Protein AF-A0A919M3A7-F1 (afdb_monomer_lite)

Secondary structure (DSSP, 8-state):
---SS-TTEEE-GGG-EE-TTTSPEEEEEEETTS-EEEEEE---TT-TTTTEEEESS-TTSTT-EEEEE-HHHHHHHHHHHHT-

Foldseek 3Di:
DDDDPDPFWDWDLVAWDFDPQQGKIWTWIQTNVRDIFIKIADCHPPDPRHQWMWGDDDPPDPPIHTDGHDVVVVVVNVVSVVVD

Sequence (84 aa):
MVSILL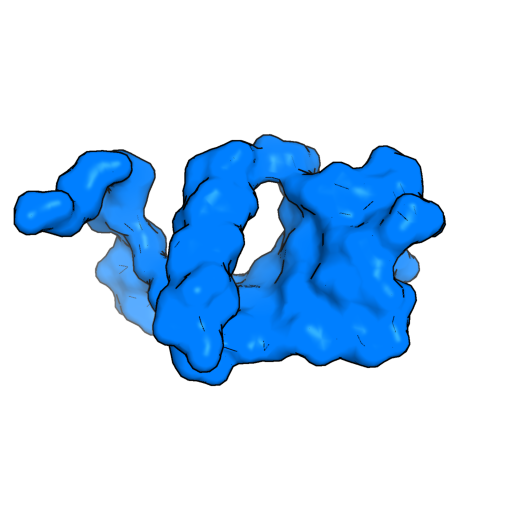KKFSIDPVKISVAADGGTIAFELLDAEGETHQFFIDRRIRSDTRDHLYSGQYPGSKDSIYLGMNEGILNELEKIMSAR

Radius of gyration: 12.7 Å; chains: 1; bounding box: 31×34×29 Å

Structure (mmCIF, N/CA/C/O backbone):
data_AF-A0A919M3A7-F1
#
_entry.id   AF-A0A919M3A7-F1
#
loop_
_atom_site.group_PDB
_atom_site.id
_atom_site.type_symbol
_atom_site.label_atom_id
_atom_site.label_alt_id
_atom_site.label_comp_id
_atom_site.label_asym_id
_atom_site.label_entity_id
_atom_site.label_seq_id
_atom_site.pdbx_PDB_ins_code
_atom_site.Cartn_x
_atom_site.Cartn_y
_atom_site.Cartn_z
_atom_site.occupancy
_atom_site.B_iso_or_equiv
_atom_site.auth_seq_id
_atom_site.auth_comp_id
_atom_site.auth_asym_id
_atom_site.auth_atom_id
_atom_site.pdbx_PDB_model_num
ATOM 1 N N . MET A 1 1 ? -13.012 20.196 11.667 1.00 32.69 1 MET A N 1
ATOM 2 C CA . MET A 1 1 ? -14.032 19.446 10.901 1.00 32.69 1 MET A CA 1
ATOM 3 C C . MET A 1 1 ? -13.313 18.331 10.159 1.00 32.69 1 MET A C 1
ATOM 5 O O . MET A 1 1 ? -12.590 18.633 9.223 1.00 32.69 1 MET A O 1
ATOM 9 N N . VAL A 1 2 ? -13.416 17.089 10.637 1.00 35.75 2 VAL A N 1
ATOM 10 C CA . VAL A 1 2 ? -12.757 15.910 10.048 1.00 35.75 2 VAL A CA 1
ATOM 11 C C . VAL A 1 2 ? -13.828 14.910 9.626 1.00 35.75 2 VAL A C 1
ATOM 13 O O . VAL A 1 2 ? -14.841 14.767 10.305 1.00 35.75 2 VAL A O 1
ATOM 16 N N . SER A 1 3 ? -13.521 14.197 8.545 1.00 35.72 3 SER A N 1
ATOM 17 C CA . SER A 1 3 ? -14.166 12.980 8.056 1.00 35.72 3 SER A CA 1
ATOM 18 C C . SER A 1 3 ? -15.416 13.183 7.209 1.00 35.72 3 SER A C 1
ATOM 20 O O . SER A 1 3 ? -16.547 13.235 7.691 1.00 35.72 3 SER A O 1
ATOM 22 N N . ILE A 1 4 ? -15.199 13.219 5.896 1.00 42.09 4 ILE A N 1
ATOM 23 C CA . ILE A 1 4 ? -16.234 12.894 4.925 1.00 42.09 4 ILE A CA 1
ATOM 24 C C . ILE A 1 4 ? -15.671 11.763 4.056 1.00 42.09 4 ILE A C 1
ATOM 26 O O . ILE A 1 4 ? -14.706 11.961 3.328 1.00 42.09 4 ILE A O 1
ATOM 30 N N . LEU A 1 5 ? -16.318 10.595 4.184 1.00 40.16 5 LEU A N 1
ATOM 31 C CA . LEU A 1 5 ? -16.250 9.389 3.341 1.00 40.16 5 LEU A CA 1
ATOM 32 C C . LEU A 1 5 ? -15.259 8.234 3.647 1.00 40.16 5 LEU A C 1
ATOM 34 O O . LEU A 1 5 ? -14.807 7.570 2.728 1.00 40.16 5 LEU A O 1
ATOM 38 N N . LEU A 1 6 ? -15.059 7.847 4.915 1.00 46.41 6 LEU A N 1
ATOM 39 C CA . LEU A 1 6 ? -14.643 6.470 5.281 1.00 46.41 6 LEU A CA 1
ATOM 40 C C . LEU A 1 6 ? -15.303 6.031 6.605 1.00 46.41 6 LEU A C 1
ATOM 42 O O . LEU A 1 6 ? -14.645 5.800 7.608 1.00 46.41 6 LEU A O 1
ATOM 46 N N . LYS A 1 7 ? -16.636 5.911 6.664 1.00 51.97 7 LYS A N 1
ATOM 47 C CA . LYS A 1 7 ? -17.334 5.487 7.905 1.00 51.97 7 LYS A CA 1
ATOM 48 C C . LYS A 1 7 ? -17.067 4.028 8.338 1.00 51.97 7 LYS A C 1
ATOM 50 O O . LYS A 1 7 ? -17.697 3.573 9.285 1.00 51.97 7 LYS A O 1
ATOM 55 N N . LYS A 1 8 ? -16.190 3.289 7.653 1.00 66.69 8 LYS A N 1
ATOM 56 C CA . LYS A 1 8 ? -15.908 1.875 7.948 1.00 66.69 8 LYS A CA 1
ATOM 57 C C . LYS A 1 8 ? -14.430 1.512 8.038 1.00 66.69 8 LYS A C 1
ATOM 59 O O . LYS A 1 8 ? -14.160 0.387 8.426 1.00 66.69 8 LYS A O 1
ATOM 64 N N . PHE A 1 9 ? -13.512 2.409 7.676 1.00 73.12 9 PHE A N 1
ATOM 65 C CA . PHE A 1 9 ? -12.086 2.095 7.699 1.00 73.12 9 PHE A CA 1
ATOM 66 C C . PHE A 1 9 ? -11.257 3.300 8.140 1.00 73.12 9 PHE A C 1
ATOM 68 O O . PHE A 1 9 ? -11.557 4.429 7.750 1.00 73.12 9 PHE A O 1
ATOM 75 N N . SER A 1 10 ? -10.204 3.068 8.918 1.00 82.69 10 SER A N 1
ATOM 76 C CA . SER A 1 10 ? -9.221 4.090 9.296 1.00 82.69 10 SER A CA 1
ATOM 77 C C . SER A 1 10 ? -7.799 3.605 9.042 1.00 82.69 10 SER A C 1
ATOM 79 O O . SER A 1 10 ? -7.493 2.442 9.291 1.00 82.69 10 SER A O 1
ATOM 81 N N . ILE A 1 11 ? -6.932 4.506 8.582 1.00 83.19 11 ILE A N 1
ATOM 82 C CA . ILE A 1 11 ? -5.495 4.249 8.444 1.00 83.19 11 ILE A CA 1
ATOM 83 C C . ILE A 1 11 ? -4.8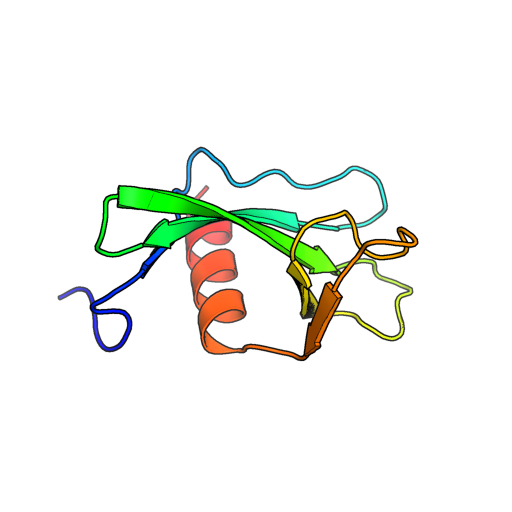29 4.562 9.783 1.00 83.19 11 ILE A C 1
ATOM 85 O O . ILE A 1 11 ? -4.979 5.674 10.293 1.00 83.19 11 ILE A O 1
ATOM 89 N N . ASP A 1 12 ? -4.078 3.611 10.338 1.00 79.69 12 ASP A N 1
ATOM 90 C CA . ASP A 1 12 ? -3.244 3.868 11.515 1.00 79.69 12 ASP A CA 1
ATOM 91 C C . ASP A 1 12 ? -1.912 4.512 11.078 1.00 79.69 12 ASP A C 1
ATOM 93 O O . ASP A 1 12 ? -1.084 3.846 10.446 1.00 79.69 12 ASP A O 1
ATOM 97 N N . PRO A 1 13 ? -1.657 5.794 11.410 1.00 74.81 13 PRO A N 1
ATOM 98 C CA . PRO A 1 13 ? -0.453 6.497 10.979 1.00 74.81 13 PRO A CA 1
ATOM 99 C C . PRO A 1 13 ? 0.834 5.898 11.563 1.00 74.81 13 PRO A C 1
ATOM 101 O O . PRO A 1 13 ? 1.908 6.091 10.993 1.00 74.81 13 PRO A O 1
ATOM 104 N N . VAL A 1 14 ? 0.765 5.173 12.687 1.00 77.44 14 VAL A N 1
ATOM 105 C CA . VAL A 1 14 ? 1.935 4.530 13.310 1.00 77.44 14 VAL A CA 1
ATOM 106 C C . VAL A 1 14 ? 2.386 3.314 12.502 1.00 77.44 14 VAL A C 1
ATOM 108 O O . VAL A 1 14 ? 3.570 2.984 12.505 1.00 77.44 14 VAL A O 1
ATOM 111 N N . LYS A 1 15 ? 1.475 2.699 11.744 1.00 84.00 15 LYS A N 1
ATOM 112 C CA . LYS A 1 15 ? 1.713 1.459 10.997 1.00 84.00 15 LYS A CA 1
ATOM 113 C C . LYS A 1 15 ? 2.026 1.670 9.518 1.00 84.00 15 LYS A C 1
ATOM 115 O O . LYS A 1 15 ? 1.992 0.730 8.730 1.00 84.00 15 LYS A O 1
ATOM 120 N N . ILE A 1 16 ? 2.366 2.900 9.141 1.00 89.31 16 ILE A N 1
ATOM 121 C CA . ILE A 1 16 ? 2.861 3.219 7.802 1.00 89.31 16 ILE A CA 1
ATOM 122 C C . ILE A 1 16 ? 4.375 3.016 7.775 1.00 89.31 16 ILE A C 1
ATOM 124 O O . ILE A 1 16 ? 5.112 3.670 8.519 1.00 89.31 16 ILE A O 1
ATOM 128 N N . SER A 1 17 ? 4.832 2.144 6.881 1.00 89.50 17 SER A N 1
ATOM 129 C CA . SER A 1 17 ? 6.247 1.862 6.631 1.00 89.50 17 SER A CA 1
ATOM 130 C C . SER A 1 17 ? 6.578 2.089 5.162 1.00 89.50 17 SER A C 1
ATOM 132 O O . SER A 1 17 ? 5.832 1.667 4.285 1.00 89.50 17 SER A O 1
ATOM 134 N N . VAL A 1 18 ? 7.713 2.727 4.882 1.00 90.00 18 VAL A N 1
ATOM 135 C CA . VAL A 1 18 ? 8.209 2.920 3.512 1.00 90.00 18 VAL A CA 1
ATOM 136 C C . VAL A 1 18 ? 9.405 2.003 3.302 1.00 90.00 18 VAL A C 1
ATOM 138 O O . VAL A 1 18 ? 10.370 2.044 4.065 1.00 90.00 18 VAL A O 1
ATOM 141 N N . ALA A 1 19 ? 9.336 1.156 2.284 1.00 88.38 19 ALA A N 1
ATOM 142 C CA . ALA A 1 19 ? 10.416 0.256 1.929 1.00 88.38 19 ALA A CA 1
ATOM 143 C C . ALA A 1 19 ? 11.561 1.004 1.228 1.00 88.38 19 ALA A C 1
ATOM 145 O O . ALA A 1 19 ? 11.360 1.975 0.498 1.00 88.38 19 ALA A O 1
ATOM 146 N N . ALA A 1 20 ? 12.784 0.503 1.410 1.00 84.31 20 ALA A N 1
ATOM 147 C CA . ALA A 1 20 ? 13.987 1.040 0.771 1.00 84.31 20 ALA A CA 1
ATOM 148 C C . ALA A 1 20 ? 14.122 0.657 -0.721 1.00 84.31 20 ALA A C 1
ATOM 150 O O . ALA A 1 20 ? 15.159 0.897 -1.332 1.00 84.31 20 ALA A O 1
ATOM 151 N N . ASP A 1 21 ? 13.087 0.067 -1.321 1.00 82.06 21 ASP A N 1
ATOM 152 C CA . ASP A 1 21 ? 13.054 -0.427 -2.705 1.00 82.06 21 ASP A CA 1
ATOM 153 C C . ASP A 1 21 ? 12.773 0.670 -3.750 1.00 82.06 21 ASP A C 1
ATOM 155 O O . ASP A 1 21 ? 12.542 0.386 -4.925 1.00 82.06 21 ASP A O 1
ATOM 159 N N . GLY A 1 22 ? 12.773 1.931 -3.320 1.00 75.81 22 GLY A N 1
ATOM 160 C CA . GLY A 1 22 ? 12.448 3.075 -4.161 1.00 75.81 22 GLY A CA 1
ATOM 161 C C . GLY A 1 22 ? 11.037 3.618 -3.966 1.00 75.81 22 GLY A C 1
ATOM 162 O O . GLY A 1 22 ? 10.687 4.558 -4.677 1.00 75.81 22 GLY A O 1
ATOM 163 N N . GLY A 1 23 ? 10.256 3.092 -3.013 1.00 85.56 23 GLY A N 1
ATOM 164 C CA . GLY A 1 23 ? 9.118 3.831 -2.466 1.00 85.56 23 GLY A CA 1
ATOM 165 C C . GLY A 1 23 ? 7.895 3.015 -2.068 1.00 85.56 23 GLY A C 1
ATOM 166 O O . GLY A 1 23 ? 6.887 3.628 -1.738 1.00 85.56 23 GLY A O 1
ATOM 167 N N . THR A 1 24 ? 7.913 1.681 -2.091 1.00 93.00 24 THR A N 1
ATOM 168 C CA . THR A 1 24 ? 6.712 0.920 -1.716 1.00 93.00 24 THR A CA 1
ATOM 169 C C . THR A 1 24 ? 6.275 1.265 -0.292 1.00 93.00 24 THR A C 1
ATOM 171 O O . THR A 1 24 ? 7.061 1.179 0.651 1.00 93.00 24 THR A O 1
ATOM 174 N N . ILE A 1 25 ? 5.013 1.650 -0.129 1.00 93.31 25 ILE A N 1
ATOM 175 C CA . ILE A 1 25 ? 4.413 2.001 1.157 1.00 93.31 25 ILE A CA 1
ATOM 176 C C . ILE A 1 25 ? 3.607 0.801 1.637 1.00 93.31 25 ILE A C 1
ATOM 178 O O . ILE A 1 25 ? 2.681 0.389 0.951 1.00 93.31 25 ILE A O 1
ATOM 182 N N . ALA A 1 26 ? 3.918 0.266 2.810 1.00 93.75 26 ALA A N 1
ATOM 183 C CA . ALA A 1 26 ? 3.068 -0.677 3.527 1.00 93.75 26 ALA A CA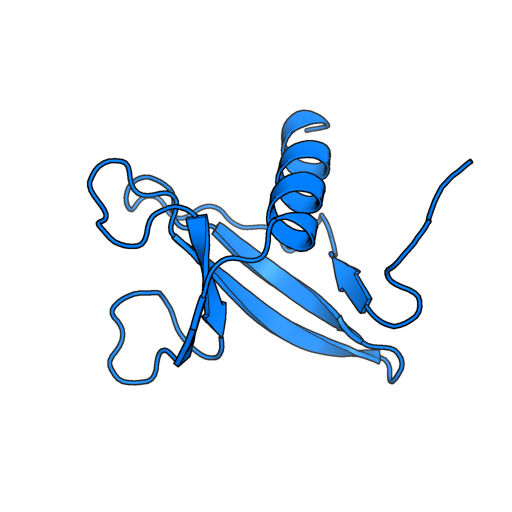 1
ATOM 184 C C . ALA A 1 26 ? 2.250 0.078 4.581 1.00 93.75 26 ALA A C 1
ATOM 186 O O . ALA A 1 26 ? 2.784 0.947 5.275 1.00 93.75 26 ALA A O 1
ATOM 187 N N . PHE A 1 27 ? 0.967 -0.243 4.704 1.00 92.12 27 PHE A N 1
ATOM 188 C CA . PHE A 1 27 ? 0.070 0.363 5.683 1.00 92.12 27 PHE A CA 1
ATOM 189 C C . PHE A 1 27 ? -1.041 -0.613 6.073 1.00 92.12 27 PHE A C 1
ATOM 191 O O . PHE A 1 27 ? -1.266 -1.623 5.405 1.00 92.12 27 PHE A O 1
ATOM 198 N N . GLU A 1 28 ? -1.744 -0.304 7.156 1.00 91.56 28 GLU A N 1
ATOM 199 C CA . GLU A 1 28 ? -2.857 -1.114 7.638 1.00 91.56 28 GLU A CA 1
ATOM 200 C C . GLU A 1 28 ? -4.150 -0.297 7.676 1.00 91.56 28 GLU A C 1
ATOM 202 O O . GLU A 1 28 ? -4.161 0.866 8.095 1.00 91.56 28 GLU A O 1
ATOM 207 N N . LEU A 1 29 ? -5.239 -0.925 7.234 1.00 88.94 29 LEU A N 1
ATOM 208 C CA . LEU A 1 29 ? -6.600 -0.429 7.397 1.00 88.94 29 LEU A CA 1
ATOM 209 C C . LEU A 1 29 ? -7.264 -1.178 8.544 1.00 88.94 29 LEU A C 1
ATOM 211 O O . LEU A 1 29 ? -7.369 -2.401 8.507 1.00 88.94 29 LEU A O 1
ATOM 215 N N . LEU A 1 30 ? -7.736 -0.433 9.536 1.00 87.94 30 LEU A N 1
ATOM 216 C CA . LEU A 1 30 ? -8.618 -0.942 10.577 1.00 87.94 30 LEU A CA 1
ATOM 217 C C . LEU A 1 30 ? -10.056 -0.838 10.084 1.00 87.94 30 LEU A C 1
ATOM 219 O O . LEU A 1 30 ? -10.469 0.255 9.695 1.00 87.94 30 LEU A O 1
ATOM 223 N N . ASP A 1 31 ? -10.800 -1.936 10.093 1.00 85.31 31 ASP A N 1
ATOM 224 C CA .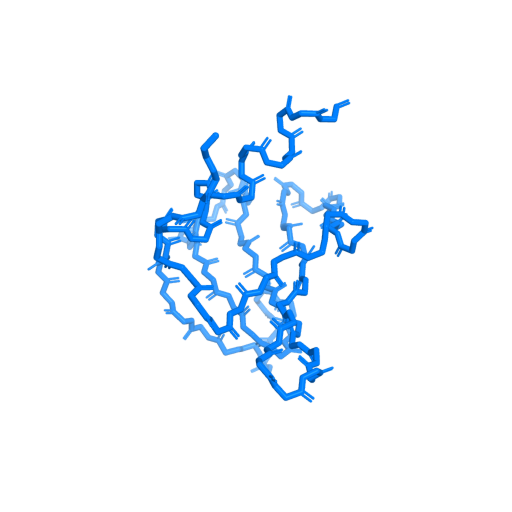 ASP A 1 31 ? -12.204 -1.952 9.704 1.00 85.31 31 ASP A CA 1
ATOM 225 C C . ASP A 1 31 ? -13.164 -1.673 10.873 1.00 85.31 31 ASP A C 1
ATOM 227 O O . ASP A 1 31 ? -12.764 -1.425 12.011 1.00 85.31 31 ASP A O 1
ATOM 231 N N . ALA A 1 32 ? -14.465 -1.670 10.580 1.00 82.00 32 ALA A N 1
ATOM 232 C CA . ALA A 1 32 ? -15.504 -1.387 11.565 1.00 82.00 32 ALA A CA 1
ATOM 233 C C . ALA A 1 32 ? -15.669 -2.484 12.635 1.00 82.00 32 ALA A C 1
ATOM 235 O O . ALA A 1 32 ? -16.278 -2.216 13.670 1.00 82.00 32 ALA A O 1
ATOM 236 N N . GLU A 1 33 ? -15.168 -3.695 12.384 1.00 84.62 33 GLU A N 1
ATOM 237 C CA . GLU A 1 33 ? -15.188 -4.822 13.323 1.00 84.62 33 GLU A CA 1
ATOM 238 C C . GLU A 1 33 ? -13.935 -4.838 14.214 1.00 84.62 33 GLU A C 1
ATOM 240 O O . GLU A 1 33 ? -13.876 -5.585 15.188 1.00 84.62 33 GLU A O 1
ATOM 245 N N . GLY A 1 34 ? -12.973 -3.948 13.944 1.00 82.44 34 GLY A N 1
ATOM 246 C CA . GLY A 1 34 ? -11.698 -3.879 14.648 1.00 82.44 34 GLY A CA 1
ATOM 247 C C . GLY A 1 34 ? -10.628 -4.783 14.035 1.00 82.44 34 GLY A C 1
ATOM 248 O O . GLY A 1 34 ? -9.536 -4.895 14.594 1.00 82.44 34 GLY A O 1
ATOM 249 N N . GLU A 1 35 ? -10.911 -5.392 12.883 1.00 86.75 35 GLU A N 1
ATOM 250 C CA . GLU A 1 35 ? -9.957 -6.222 12.167 1.00 86.75 35 GLU A CA 1
ATOM 251 C C . GLU A 1 35 ? -9.016 -5.357 11.333 1.00 86.75 35 GLU A C 1
ATOM 253 O O . GLU A 1 35 ? -9.368 -4.308 10.786 1.00 86.75 35 GLU A O 1
ATOM 258 N N . THR A 1 36 ? -7.767 -5.799 11.275 1.00 89.38 36 THR A N 1
ATOM 259 C CA . 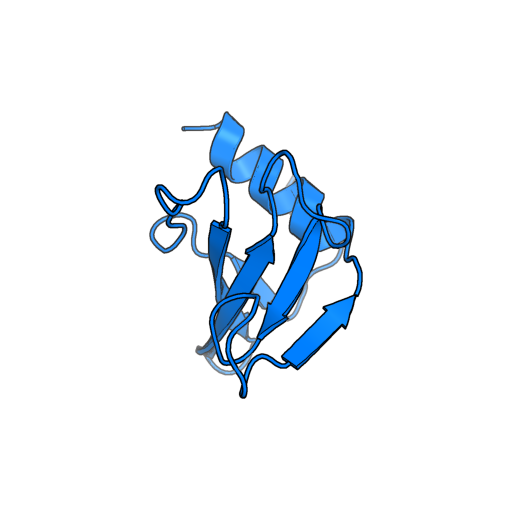THR A 1 36 ? -6.679 -5.065 10.640 1.00 89.38 36 THR A CA 1
ATOM 260 C C . THR A 1 36 ? -6.272 -5.760 9.353 1.00 89.38 36 THR A C 1
ATOM 262 O O . THR A 1 36 ? -5.954 -6.947 9.343 1.00 89.38 36 THR A O 1
ATOM 265 N N . HIS A 1 37 ? -6.218 -4.994 8.270 1.00 89.06 37 HIS A N 1
ATOM 266 C CA . HIS A 1 37 ? -5.931 -5.498 6.934 1.00 89.06 37 HIS A CA 1
ATOM 267 C C . HIS A 1 37 ? -4.693 -4.810 6.375 1.00 89.06 37 HIS A C 1
ATOM 269 O O . HIS A 1 37 ? -4.645 -3.582 6.296 1.00 89.06 37 HIS A O 1
ATOM 275 N N . GLN A 1 38 ? -3.692 -5.596 5.979 1.00 92.31 38 GLN A N 1
ATOM 276 C CA . GLN A 1 38 ? -2.451 -5.071 5.420 1.00 92.31 38 GLN A CA 1
ATOM 277 C C . GLN A 1 38 ? -2.584 -4.791 3.922 1.00 92.31 38 GLN A C 1
ATOM 279 O O . GLN A 1 38 ? -3.029 -5.637 3.138 1.00 92.31 38 GLN A O 1
ATOM 284 N N . PHE A 1 39 ? -2.116 -3.611 3.531 1.00 94.38 39 PHE A N 1
ATOM 285 C CA . PHE A 1 39 ? -2.090 -3.143 2.158 1.00 94.38 39 PHE A CA 1
ATOM 286 C C . PHE A 1 39 ? -0.739 -2.533 1.797 1.00 94.38 39 PHE A C 1
ATOM 288 O O . PHE A 1 39 ? 0.055 -2.139 2.655 1.00 94.38 39 PHE A O 1
ATOM 295 N N . PHE A 1 40 ? -0.504 -2.429 0.492 1.00 95.19 40 PHE A N 1
ATOM 296 C CA . PHE A 1 40 ? 0.705 -1.858 -0.075 1.00 95.19 40 PHE A CA 1
ATOM 297 C C . PHE A 1 40 ? 0.366 -0.903 -1.216 1.00 95.19 40 PHE A C 1
ATOM 299 O O . PHE A 1 40 ? -0.501 -1.211 -2.029 1.00 95.19 40 PHE A O 1
ATOM 306 N N . ILE A 1 41 ? 1.071 0.220 -1.314 1.00 95.06 41 ILE A N 1
ATOM 307 C CA . ILE A 1 41 ? 1.069 1.089 -2.494 1.00 95.06 41 ILE A CA 1
ATOM 308 C C . ILE A 1 41 ? 2.448 1.058 -3.123 1.00 95.06 41 ILE A C 1
ATOM 310 O O . ILE A 1 41 ? 3.450 1.327 -2.461 1.00 95.06 41 ILE A O 1
ATOM 314 N N . ASP A 1 42 ? 2.503 0.779 -4.417 1.00 94.75 42 ASP A N 1
ATOM 315 C CA . ASP A 1 42 ? 3.743 0.883 -5.172 1.00 94.75 42 ASP A CA 1
ATOM 316 C C . ASP A 1 42 ? 4.047 2.354 -5.495 1.00 94.75 42 ASP A C 1
ATOM 318 O O . ASP A 1 42 ? 3.337 2.975 -6.279 1.00 94.75 42 ASP A O 1
ATOM 322 N N . ARG A 1 43 ? 5.102 2.939 -4.916 1.00 92.00 43 ARG A N 1
ATOM 323 C CA . ARG A 1 43 ? 5.570 4.296 -5.283 1.00 92.00 43 ARG A CA 1
ATOM 324 C C . ARG A 1 43 ? 6.944 4.292 -5.937 1.00 92.00 43 ARG A C 1
ATOM 326 O O . ARG A 1 43 ? 7.604 5.332 -5.989 1.00 92.00 43 ARG A O 1
ATOM 333 N N . ARG A 1 44 ? 7.403 3.140 -6.429 1.00 90.06 44 ARG A N 1
ATOM 334 C CA . ARG A 1 44 ? 8.713 3.047 -7.073 1.00 90.06 44 ARG A CA 1
ATOM 335 C C . ARG A 1 44 ? 8.755 3.941 -8.307 1.00 90.06 44 ARG A C 1
ATOM 337 O O . ARG A 1 44 ? 7.852 3.933 -9.139 1.00 90.06 44 ARG A O 1
ATOM 344 N N . ILE A 1 45 ? 9.854 4.684 -8.452 1.00 81.00 45 ILE A N 1
ATOM 345 C CA . ILE A 1 45 ? 10.053 5.653 -9.547 1.00 81.00 45 ILE A CA 1
ATOM 346 C C . ILE A 1 45 ? 9.939 4.991 -10.931 1.00 81.00 45 ILE A C 1
ATOM 348 O O . ILE A 1 45 ? 9.466 5.619 -11.874 1.00 81.00 45 ILE A O 1
ATOM 352 N N . ARG A 1 46 ? 10.374 3.731 -11.055 1.00 83.56 46 ARG A N 1
ATOM 353 C CA . ARG A 1 46 ? 10.363 2.948 -12.301 1.00 83.56 46 ARG A CA 1
ATOM 354 C C . ARG A 1 46 ? 9.394 1.768 -12.204 1.00 83.56 46 ARG A C 1
ATOM 356 O O . ARG A 1 46 ? 9.814 0.625 -12.355 1.00 83.56 46 ARG A O 1
ATOM 363 N N . SER A 1 47 ? 8.134 2.050 -11.890 1.00 86.62 47 SER A N 1
ATOM 364 C CA . SER A 1 47 ? 7.071 1.047 -11.889 1.00 86.62 47 SER A CA 1
ATOM 365 C C . SER A 1 47 ? 5.945 1.434 -12.840 1.00 86.62 47 SER A C 1
ATOM 367 O O . SER A 1 47 ? 5.461 2.566 -12.801 1.00 86.62 47 SER A O 1
ATOM 369 N N . ASP A 1 48 ? 5.500 0.469 -13.645 1.00 88.81 48 ASP A N 1
ATOM 370 C CA . ASP A 1 48 ? 4.318 0.596 -14.508 1.00 88.81 48 ASP A CA 1
ATOM 371 C C . ASP A 1 48 ? 3.012 0.599 -13.693 1.00 88.81 48 ASP A C 1
ATOM 373 O O . ASP A 1 48 ? 1.957 0.988 -14.188 1.00 88.81 48 ASP A O 1
ATOM 377 N N . THR A 1 49 ? 3.086 0.190 -12.424 1.00 92.25 49 THR A N 1
ATOM 378 C CA . THR A 1 49 ? 1.971 0.144 -11.472 1.00 92.25 49 THR A CA 1
ATOM 379 C C . THR A 1 49 ? 2.152 1.150 -10.342 1.00 92.25 49 THR A C 1
ATOM 381 O O . THR A 1 49 ? 1.654 0.953 -9.236 1.00 92.25 49 THR A O 1
ATOM 384 N N . ARG A 1 50 ? 2.859 2.252 -10.599 1.00 92.62 50 ARG A N 1
ATOM 385 C CA . ARG A 1 50 ? 2.983 3.347 -9.635 1.00 92.62 50 ARG A CA 1
ATOM 386 C C . ARG A 1 50 ? 1.598 3.830 -9.179 1.00 92.62 50 ARG A C 1
ATOM 388 O O . ARG A 1 50 ? 0.672 3.897 -9.979 1.00 92.62 50 ARG A O 1
ATOM 395 N N . ASP A 1 51 ? 1.470 4.121 -7.890 1.00 94.06 51 ASP A N 1
ATOM 396 C CA . ASP A 1 51 ? 0.256 4.542 -7.179 1.00 94.06 51 ASP A CA 1
ATOM 397 C C . ASP A 1 51 ? -0.849 3.476 -7.068 1.00 94.06 51 ASP A C 1
ATOM 399 O O . ASP A 1 51 ? -1.937 3.746 -6.554 1.00 94.06 51 ASP A O 1
ATOM 403 N N . HIS A 1 52 ? -0.568 2.239 -7.480 1.00 94.94 52 HIS A N 1
ATOM 404 C CA . HIS A 1 52 ? -1.523 1.144 -7.372 1.00 94.94 52 HIS A CA 1
ATOM 405 C C . HIS A 1 52 ? -1.447 0.432 -6.026 1.00 94.94 52 HIS A C 1
ATOM 407 O O . HIS A 1 52 ? -0.378 0.274 -5.430 1.00 94.94 52 HIS A O 1
ATOM 413 N N . LEU A 1 53 ? -2.616 -0.025 -5.589 1.00 94.88 53 LEU A N 1
ATOM 414 C CA . LEU A 1 53 ? -2.859 -0.722 -4.343 1.00 94.88 53 LEU A CA 1
ATOM 415 C C . LEU A 1 53 ? -2.743 -2.239 -4.526 1.00 94.88 53 LEU A C 1
ATOM 417 O O . LEU A 1 53 ? -3.231 -2.813 -5.504 1.00 94.88 53 LEU A O 1
ATOM 421 N N . TYR A 1 54 ? -2.165 -2.883 -3.521 1.00 96.00 54 TYR A N 1
ATOM 422 C CA . TYR A 1 54 ? -2.061 -4.327 -3.394 1.00 96.00 54 TYR A CA 1
ATOM 423 C C . TYR A 1 54 ? -2.485 -4.768 -1.994 1.00 96.00 54 TYR A C 1
ATOM 425 O O . TYR A 1 54 ? -2.306 -4.022 -1.029 1.00 96.00 54 TYR A O 1
ATOM 433 N N . SER A 1 55 ? -3.010 -5.985 -1.865 1.00 93.94 55 SER A N 1
ATOM 434 C CA . SER A 1 55 ? -3.275 -6.622 -0.570 1.00 93.94 55 SER A CA 1
ATOM 435 C C . SER A 1 55 ? -2.581 -7.974 -0.434 1.00 93.94 55 SER A C 1
ATOM 437 O O . SER A 1 55 ? -2.126 -8.579 -1.412 1.00 93.94 55 SER A O 1
ATOM 439 N N . GLY A 1 56 ? -2.488 -8.436 0.815 1.00 88.25 56 GLY A N 1
ATOM 440 C CA . GLY A 1 56 ? -1.961 -9.749 1.184 1.00 88.25 56 GLY A CA 1
ATOM 441 C C . GLY A 1 56 ? -0.436 -9.813 1.208 1.00 88.25 56 GLY A C 1
ATOM 442 O O . GLY A 1 56 ? 0.137 -10.202 2.220 1.00 88.25 56 GLY A O 1
ATOM 443 N N . GLN A 1 57 ? 0.225 -9.428 0.115 1.00 89.94 57 GLN A N 1
ATOM 444 C CA . GLN A 1 57 ? 1.683 -9.469 -0.011 1.00 89.94 57 GLN A CA 1
ATOM 445 C C . GLN A 1 57 ? 2.238 -8.276 -0.790 1.00 89.94 57 GLN A C 1
ATOM 447 O O . GLN A 1 57 ? 1.530 -7.585 -1.521 1.00 89.94 57 GLN A O 1
ATOM 452 N N . TYR A 1 58 ? 3.546 -8.086 -0.638 1.00 91.38 58 TYR A N 1
ATOM 453 C CA . TYR A 1 58 ? 4.317 -7.025 -1.276 1.00 91.38 58 TYR A CA 1
ATOM 454 C C . TYR A 1 58 ? 4.149 -6.986 -2.812 1.00 91.38 58 TYR A C 1
ATOM 456 O O . TYR A 1 58 ? 4.116 -8.053 -3.434 1.00 91.38 58 TYR A O 1
ATOM 464 N N . PRO A 1 59 ? 4.105 -5.802 -3.456 1.00 91.00 59 PRO A N 1
ATOM 465 C CA . PRO A 1 59 ? 3.983 -5.682 -4.909 1.00 91.00 59 PRO A CA 1
ATOM 466 C C . PRO A 1 59 ? 5.088 -6.438 -5.662 1.00 91.00 59 PRO A C 1
ATOM 468 O O . PRO A 1 59 ? 6.280 -6.186 -5.475 1.00 91.00 59 PRO A O 1
ATOM 471 N N . GLY A 1 60 ? 4.690 -7.349 -6.554 1.00 86.94 60 GLY A N 1
ATOM 472 C CA . GLY A 1 60 ? 5.604 -8.225 -7.301 1.00 86.94 60 GLY A CA 1
ATOM 473 C C . GLY A 1 60 ? 5.793 -9.617 -6.686 1.00 86.94 60 GLY A C 1
ATOM 474 O O . GLY A 1 60 ? 6.381 -10.487 -7.327 1.00 86.94 60 GLY A O 1
ATOM 475 N N . SER A 1 61 ? 5.257 -9.866 -5.487 1.00 91.31 61 SER A N 1
ATOM 476 C CA . SER A 1 61 ? 5.150 -11.216 -4.929 1.00 91.31 61 SER A CA 1
ATOM 477 C C . SER A 1 61 ? 4.100 -12.040 -5.677 1.00 91.31 61 SER A C 1
ATOM 479 O O . SER A 1 61 ? 3.078 -11.511 -6.119 1.00 91.31 61 SER A O 1
ATOM 481 N N . LYS A 1 62 ? 4.319 -13.358 -5.764 1.00 92.06 62 LYS A N 1
ATOM 482 C CA . LYS A 1 62 ? 3.409 -14.300 -6.444 1.00 92.06 62 LYS A CA 1
ATOM 483 C C . LYS A 1 62 ? 1.982 -14.260 -5.887 1.00 92.06 62 LYS A C 1
ATOM 485 O O . LYS A 1 62 ? 1.032 -14.384 -6.650 1.00 92.06 62 LYS A O 1
ATOM 490 N N . ASP A 1 63 ? 1.862 -14.052 -4.580 1.00 92.62 63 ASP A N 1
ATOM 491 C CA . ASP A 1 63 ? 0.584 -14.035 -3.864 1.00 92.62 63 ASP A CA 1
ATOM 492 C C . ASP A 1 63 ? 0.076 -12.604 -3.607 1.00 92.62 63 ASP A C 1
ATOM 494 O O . ASP A 1 63 ? -0.801 -12.390 -2.772 1.00 92.62 63 ASP A O 1
ATOM 498 N N . SER A 1 64 ? 0.644 -11.604 -4.294 1.00 94.31 64 SER A N 1
ATOM 499 C CA . SER A 1 64 ? 0.139 -10.231 -4.221 1.00 94.31 64 SER A CA 1
ATOM 500 C C . SER A 1 64 ? -1.150 -10.096 -5.026 1.00 94.31 64 SER A C 1
ATOM 502 O O . SER A 1 64 ? -1.241 -10.537 -6.174 1.00 94.31 64 SER A O 1
ATOM 504 N N . ILE A 1 65 ? -2.160 -9.472 -4.424 1.00 95.44 65 ILE A N 1
ATOM 505 C CA . ILE A 1 65 ? -3.445 -9.226 -5.077 1.00 95.4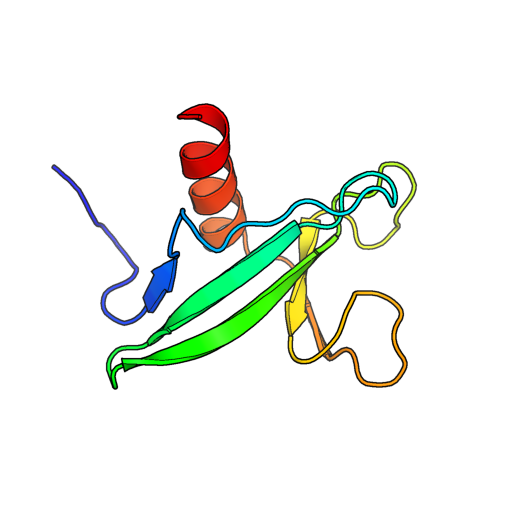4 65 ILE A CA 1
ATOM 506 C C . ILE A 1 65 ? -3.460 -7.776 -5.545 1.00 95.44 65 ILE A C 1
ATOM 508 O O . ILE A 1 65 ? -3.428 -6.867 -4.721 1.00 95.44 65 ILE A O 1
ATOM 512 N N . TYR A 1 66 ? -3.509 -7.557 -6.858 1.00 94.88 66 TYR A N 1
ATOM 513 C CA . TYR A 1 66 ? -3.620 -6.223 -7.451 1.00 94.88 66 TYR A CA 1
ATOM 514 C C . TYR A 1 66 ? -5.053 -5.695 -7.339 1.00 94.88 66 TYR A C 1
ATOM 516 O O . TYR A 1 66 ? -5.997 -6.351 -7.782 1.00 94.88 66 TYR A O 1
ATOM 524 N N . LEU A 1 67 ? -5.209 -4.499 -6.771 1.00 93.88 67 LEU A N 1
ATOM 525 C CA . LEU A 1 67 ? -6.511 -3.878 -6.503 1.00 93.88 67 LEU A CA 1
ATOM 526 C C . LEU A 1 67 ? -6.774 -2.622 -7.342 1.00 93.88 67 LEU A C 1
ATOM 528 O O . LEU A 1 67 ? -7.847 -2.031 -7.234 1.00 93.88 67 LEU A O 1
ATOM 532 N N . GLY A 1 68 ? -5.828 -2.218 -8.190 1.00 94.62 68 GLY A N 1
ATOM 533 C CA . GLY A 1 68 ? -5.952 -0.998 -8.980 1.00 94.62 68 GLY A CA 1
ATOM 534 C C . GLY A 1 68 ? -5.547 0.257 -8.205 1.00 94.62 68 GLY A C 1
ATOM 535 O O . GLY A 1 68 ? -4.929 0.189 -7.146 1.00 94.62 68 GLY A O 1
ATOM 536 N N . MET A 1 69 ? -5.879 1.424 -8.748 1.00 94.06 69 MET A N 1
ATOM 537 C CA . MET A 1 69 ? -5.616 2.710 -8.101 1.00 94.06 69 MET A CA 1
ATOM 538 C C . MET A 1 69 ? -6.801 3.128 -7.221 1.00 94.06 69 MET A C 1
ATOM 540 O O . MET A 1 69 ? -7.959 2.964 -7.606 1.00 94.06 69 MET A O 1
ATOM 544 N N . ASN A 1 70 ? -6.518 3.706 -6.052 1.00 91.00 70 ASN A N 1
ATOM 545 C CA . ASN A 1 70 ? -7.531 4.302 -5.181 1.00 91.00 70 ASN A CA 1
ATOM 546 C C . ASN A 1 70 ? -7.062 5.680 -4.699 1.00 91.00 70 ASN A C 1
ATOM 548 O O . ASN A 1 70 ? -6.316 5.792 -3.726 1.00 91.00 70 ASN A O 1
ATOM 552 N N . GLU A 1 71 ? -7.523 6.732 -5.378 1.00 89.94 71 GLU A N 1
ATOM 553 C CA . GLU A 1 71 ? -7.124 8.116 -5.090 1.00 89.94 71 GLU A CA 1
ATOM 554 C C . GLU A 1 71 ? -7.489 8.562 -3.669 1.00 89.94 71 GLU A C 1
ATOM 556 O O . GLU A 1 71 ? -6.775 9.360 -3.071 1.00 89.94 71 GLU A O 1
ATOM 561 N N . GLY A 1 72 ? -8.582 8.046 -3.098 1.00 88.19 72 GLY A N 1
ATOM 562 C CA . GLY A 1 72 ? -8.996 8.390 -1.737 1.00 88.19 72 GLY A CA 1
ATOM 563 C C . GLY A 1 72 ? -7.975 7.932 -0.697 1.00 88.19 72 GLY A C 1
ATOM 564 O O . GLY A 1 72 ? -7.547 8.726 0.138 1.00 88.19 72 GLY A O 1
ATOM 565 N N . ILE A 1 73 ? -7.548 6.669 -0.790 1.00 88.44 73 ILE A N 1
ATOM 566 C CA . ILE A 1 73 ? -6.507 6.104 0.081 1.00 88.44 73 ILE A CA 1
ATOM 567 C C . ILE A 1 73 ? -5.167 6.801 -0.167 1.00 88.44 73 ILE A C 1
ATOM 569 O O . ILE A 1 73 ? -4.478 7.146 0.792 1.00 88.44 73 ILE A O 1
ATOM 573 N N . LEU A 1 74 ? -4.816 7.044 -1.433 1.00 89.75 74 LEU A N 1
ATOM 574 C CA . LEU A 1 74 ? -3.569 7.710 -1.805 1.00 89.75 74 LEU A CA 1
ATOM 575 C C . LEU A 1 74 ? -3.470 9.110 -1.188 1.00 89.75 74 LEU A C 1
ATOM 577 O O . LEU A 1 74 ? -2.510 9.409 -0.484 1.00 89.75 74 LEU A O 1
ATOM 581 N N . ASN A 1 75 ? -4.500 9.934 -1.387 1.00 90.06 75 ASN A N 1
ATOM 582 C CA . ASN A 1 75 ? -4.558 11.293 -0.854 1.00 90.06 75 ASN A CA 1
ATOM 583 C C . ASN A 1 75 ? -4.515 11.305 0.678 1.00 90.06 75 ASN A C 1
ATOM 585 O O . ASN A 1 75 ? -3.917 12.199 1.274 1.00 90.06 75 ASN A O 1
ATOM 589 N N . GLU A 1 76 ? -5.160 10.340 1.336 1.00 88.75 76 GLU A N 1
ATOM 590 C CA . GLU A 1 76 ? -5.148 10.267 2.795 1.00 88.75 76 GLU A CA 1
ATOM 591 C C . GLU A 1 76 ? -3.771 9.859 3.336 1.00 88.75 76 GLU A C 1
ATOM 593 O O . GLU A 1 76 ? -3.275 10.484 4.274 1.00 88.75 76 GLU A O 1
ATOM 598 N N . LEU A 1 77 ? -3.100 8.893 2.699 1.00 88.44 77 LEU A N 1
ATOM 599 C CA . LEU A 1 77 ? -1.716 8.539 3.025 1.00 88.44 77 LEU A CA 1
ATOM 600 C C . LEU A 1 77 ? -0.765 9.718 2.820 1.00 88.44 77 LEU A C 1
ATOM 602 O O . LEU A 1 77 ? 0.066 9.982 3.686 1.00 88.44 77 LEU A O 1
ATOM 606 N N . GLU A 1 78 ? -0.905 10.466 1.726 1.00 89.12 78 GLU A N 1
ATOM 607 C CA . GLU A 1 78 ? -0.067 11.639 1.456 1.00 89.12 78 GLU A CA 1
ATOM 608 C C . GLU A 1 78 ? -0.243 12.736 2.513 1.00 89.12 78 GLU A C 1
ATOM 610 O O . GLU A 1 78 ? 0.752 13.313 2.961 1.00 89.12 78 GLU A O 1
ATOM 615 N N . LYS A 1 79 ? -1.473 12.985 2.984 1.00 89.19 79 LYS A N 1
ATOM 616 C CA . LYS A 1 79 ? -1.716 13.910 4.106 1.00 89.19 79 LYS A CA 1
ATOM 617 C C . LYS A 1 79 ? -1.033 13.441 5.386 1.00 89.19 79 LYS A C 1
ATOM 619 O O . LYS A 1 79 ? -0.386 14.245 6.051 1.00 89.19 79 LYS A O 1
ATOM 624 N N . ILE A 1 80 ? -1.173 12.157 5.727 1.00 87.00 80 ILE A N 1
ATOM 625 C CA . ILE A 1 80 ? -0.570 11.580 6.936 1.00 87.00 80 ILE A CA 1
ATOM 626 C C . ILE A 1 80 ? 0.958 11.675 6.869 1.00 87.00 80 ILE A C 1
ATOM 628 O O . ILE A 1 80 ? 1.599 12.061 7.844 1.00 87.00 80 ILE A O 1
ATOM 632 N N . MET A 1 81 ? 1.544 11.346 5.718 1.00 84.25 81 MET A N 1
ATOM 633 C CA . MET A 1 81 ? 2.991 11.370 5.519 1.00 84.25 81 MET A CA 1
ATOM 634 C C . MET A 1 81 ? 3.565 12.787 5.470 1.00 84.25 81 MET A C 1
ATOM 636 O O . MET A 1 81 ? 4.674 12.985 5.944 1.00 84.25 81 MET A O 1
ATOM 640 N N . SER A 1 82 ? 2.826 13.766 4.944 1.00 84.94 82 SER A N 1
ATOM 641 C CA . SER A 1 82 ? 3.265 15.172 4.907 1.00 84.94 82 SER A CA 1
ATOM 642 C C . SER A 1 82 ? 3.153 15.878 6.261 1.00 84.94 82 SER A C 1
ATOM 644 O O . SER A 1 82 ? 3.724 16.948 6.446 1.00 84.94 82 SER A O 1
ATOM 646 N N . ALA A 1 83 ? 2.384 15.314 7.196 1.00 75.69 83 ALA A N 1
ATOM 647 C CA . ALA A 1 83 ? 2.253 15.821 8.559 1.00 75.69 83 ALA A CA 1
ATOM 648 C C . ALA A 1 83 ? 3.357 15.313 9.510 1.00 75.69 83 ALA A C 1
ATOM 650 O O . ALA A 1 83 ? 3.385 15.727 10.670 1.00 75.69 83 ALA A O 1
ATOM 651 N N . ARG A 1 84 ? 4.220 14.402 9.042 1.00 62.09 84 ARG A N 1
ATOM 652 C CA . ARG A 1 84 ? 5.391 13.882 9.760 1.00 62.09 84 ARG A CA 1
ATOM 653 C C . ARG A 1 84 ? 6.639 14.685 9.415 1.00 62.09 84 ARG A C 1
ATOM 655 O O . ARG A 1 84 ? 7.463 14.854 10.339 1.00 62.09 84 ARG A O 1
#

pLDDT: mean 84.07, std 14.61, range [32.69, 96.0]